Protein AF-A0AA39WAK0-F1 (afdb_monomer_lite)

Foldseek 3Di:
DDDPDQDKDKDKDFPDQWDWDAAPVRDIFIFGADFPCNVVLVVCVVVSVVVCNPVVTDGDPPDDDDQLRIFMWIDRPPDPDPPPIDRQDHRPDDFDADPVRHTDRPPPPPD

Radius of gyration: 19.02 Å; chains: 1; bounding box: 55×32×50 Å

Secondary structure (DSSP, 8-state):
---S---EEEEEE----EEEEE-TT--EEEEE--TT-HHHHHHHHHTT-HHHHHHHSPBPS-PPPPGGG-EEEEEETT-SSTT--EEEE-TT---EE-TTS-EE-------

Sequence (111 aa):
MANPEKGYHYSTSVPTNMMSFKDGNGVIHQIHIPAGRADEALTYFKSEEWNELVAKFPKWENQPYTDEFYIITKWKVDALDDDEGVIVKKAGDPLVLNEQGEVVLSEINEE

Structure (mmCIF, N/CA/C/O backbone):
data_AF-A0AA39WAK0-F1
#
_entry.id   AF-A0AA39WAK0-F1
#
loop_
_atom_site.group_PDB
_atom_site.id
_atom_site.type_symbol
_atom_site.label_atom_id
_atom_site.label_alt_id
_atom_site.label_comp_id
_atom_site.label_asym_id
_atom_site.label_entity_id
_atom_site.label_seq_id
_atom_site.pdbx_PDB_ins_code
_atom_site.Cartn_x
_atom_site.Cartn_y
_atom_site.Cartn_z
_atom_site.occupancy
_atom_site.B_iso_or_equiv
_atom_site.auth_seq_id
_atom_site.auth_comp_id
_atom_site.auth_asym_id
_atom_site.auth_atom_id
_atom_site.pdbx_PDB_model_num
ATOM 1 N N . MET A 1 1 ? 40.725 2.317 -24.582 1.00 36.38 1 MET A N 1
ATOM 2 C CA . MET A 1 1 ? 40.027 2.089 -23.300 1.00 36.38 1 MET A CA 1
ATOM 3 C C . MET A 1 1 ? 38.544 2.109 -23.621 1.00 36.38 1 MET A C 1
ATOM 5 O O . MET A 1 1 ? 38.087 3.117 -24.142 1.00 36.38 1 MET A O 1
ATOM 9 N N . ALA A 1 2 ? 37.852 0.977 -23.489 1.00 35.97 2 ALA A N 1
ATOM 10 C CA . ALA A 1 2 ? 36.419 0.894 -23.764 1.00 35.97 2 ALA A CA 1
ATOM 11 C C . ALA A 1 2 ? 35.660 1.609 -22.637 1.00 35.97 2 ALA A C 1
ATOM 13 O O . ALA A 1 2 ? 35.949 1.378 -21.465 1.00 35.97 2 ALA A O 1
ATOM 14 N N . ASN A 1 3 ? 34.763 2.519 -23.011 1.00 41.50 3 ASN A N 1
ATOM 15 C CA . ASN A 1 3 ? 33.871 3.234 -22.101 1.00 41.50 3 ASN A CA 1
ATOM 16 C C . ASN A 1 3 ? 33.000 2.198 -21.362 1.00 41.50 3 ASN A C 1
ATOM 18 O O . ASN A 1 3 ? 32.434 1.350 -22.059 1.00 41.50 3 ASN A O 1
ATOM 22 N N . PRO A 1 4 ? 32.912 2.198 -20.019 1.00 43.19 4 PRO A N 1
ATOM 23 C CA . PRO A 1 4 ? 32.062 1.247 -19.320 1.00 43.19 4 PRO A CA 1
ATOM 24 C C . PRO A 1 4 ? 30.613 1.508 -19.737 1.00 43.19 4 PRO A C 1
ATOM 26 O O . PRO A 1 4 ? 30.090 2.596 -19.544 1.00 43.19 4 PRO A O 1
ATOM 29 N N . GLU A 1 5 ? 30.048 0.520 -20.424 1.00 49.16 5 GLU A N 1
ATOM 30 C CA . GLU A 1 5 ? 28.622 0.272 -20.631 1.00 49.16 5 GLU A CA 1
ATOM 31 C C . GLU A 1 5 ? 27.735 1.518 -20.775 1.00 49.16 5 GLU A C 1
ATOM 33 O O . GLU A 1 5 ? 27.078 1.965 -19.838 1.00 49.16 5 GLU A O 1
ATOM 38 N N . LYS A 1 6 ? 27.616 2.001 -22.019 1.00 49.03 6 LYS A N 1
ATOM 39 C CA . LYS A 1 6 ? 26.393 2.678 -22.470 1.00 49.03 6 LYS A CA 1
ATOM 40 C C . LYS A 1 6 ? 25.241 1.676 -22.337 1.00 49.03 6 LYS A C 1
ATOM 42 O O . LYS A 1 6 ? 24.982 0.905 -23.258 1.00 49.03 6 LYS A O 1
ATOM 47 N N . GLY A 1 7 ? 24.640 1.614 -21.157 1.00 58.97 7 GLY A N 1
ATOM 48 C CA . GLY A 1 7 ? 23.645 0.617 -20.785 1.00 58.97 7 GLY A CA 1
ATOM 49 C C . GLY A 1 7 ? 22.290 1.235 -20.472 1.00 58.97 7 GLY A C 1
ATOM 50 O O . GLY A 1 7 ? 22.118 2.455 -20.431 1.00 58.97 7 GLY A O 1
ATOM 51 N N . TYR A 1 8 ? 21.318 0.364 -20.236 1.00 61.50 8 TYR A N 1
ATOM 52 C CA . TYR A 1 8 ? 20.076 0.721 -19.568 1.00 61.50 8 TYR A CA 1
ATOM 53 C C . TYR A 1 8 ? 20.109 0.122 -18.166 1.00 61.50 8 TYR A C 1
ATOM 55 O O . TYR A 1 8 ? 20.455 -1.049 -18.012 1.00 61.50 8 TYR A O 1
ATOM 63 N N . HIS A 1 9 ? 19.725 0.900 -17.158 1.00 62.69 9 HIS A N 1
ATOM 64 C CA . HIS A 1 9 ? 19.429 0.359 -15.837 1.00 62.69 9 HIS A CA 1
ATOM 65 C C . HIS A 1 9 ? 17.925 0.153 -15.712 1.00 62.69 9 HIS A C 1
ATOM 67 O O . HIS A 1 9 ? 17.135 1.036 -16.043 1.00 62.69 9 HIS A O 1
ATOM 73 N N . TYR A 1 10 ? 17.530 -1.016 -15.221 1.00 65.81 10 TYR A N 1
ATOM 74 C CA . TYR A 1 10 ? 16.144 -1.315 -14.889 1.00 65.81 10 TYR A CA 1
ATOM 75 C C . TYR A 1 10 ? 16.010 -1.308 -13.372 1.00 65.81 10 TYR A C 1
ATOM 77 O O . TYR A 1 10 ? 16.769 -1.986 -12.679 1.00 65.81 10 TYR A O 1
ATOM 85 N N . SER A 1 11 ? 15.055 -0.543 -12.854 1.00 64.88 11 SER A N 1
ATOM 86 C CA . SER A 1 11 ? 14.667 -0.601 -11.448 1.00 64.88 11 SER A CA 1
ATOM 87 C C . SER A 1 11 ? 13.241 -1.108 -11.345 1.00 64.88 11 SER A C 1
ATOM 89 O O . SER A 1 11 ? 12.347 -0.583 -12.010 1.00 64.88 11 SER A O 1
ATOM 91 N N . THR A 1 12 ? 13.032 -2.089 -10.479 1.00 65.00 12 THR A N 1
ATOM 92 C CA . THR A 1 12 ? 11.705 -2.606 -10.163 1.00 65.00 12 THR A CA 1
ATOM 93 C C . THR A 1 12 ? 11.248 -2.004 -8.842 1.00 65.00 12 THR A C 1
ATOM 95 O O . THR A 1 12 ? 11.943 -2.133 -7.834 1.00 65.00 12 THR A O 1
ATOM 98 N N . SER A 1 13 ? 10.088 -1.358 -8.833 1.00 68.06 13 SER A N 1
ATOM 99 C CA . SER A 1 13 ? 9.426 -0.892 -7.618 1.00 68.06 13 SER A CA 1
ATOM 100 C C . SER A 1 13 ? 8.073 -1.580 -7.460 1.00 68.06 13 SER A C 1
ATOM 102 O O . SER A 1 13 ? 7.438 -1.982 -8.435 1.00 68.06 13 SER A O 1
ATOM 104 N N . VAL A 1 14 ? 7.649 -1.755 -6.210 1.00 70.06 14 VAL A N 1
ATOM 105 C CA . VAL A 1 14 ? 6.313 -2.248 -5.872 1.00 70.06 14 VAL A CA 1
ATOM 106 C C . VAL A 1 14 ? 5.635 -1.206 -4.984 1.00 70.06 14 VAL A C 1
ATOM 108 O O . VAL A 1 14 ? 6.238 -0.775 -3.996 1.00 70.06 14 VAL A O 1
ATOM 111 N N . PRO A 1 15 ? 4.420 -0.745 -5.321 1.00 71.88 15 PRO A N 1
ATOM 112 C CA . PRO A 1 15 ? 3.660 0.113 -4.434 1.00 71.88 15 PRO A CA 1
ATOM 113 C C . PRO A 1 15 ? 3.237 -0.682 -3.200 1.00 71.88 15 PRO A C 1
ATOM 115 O O . PRO A 1 15 ? 3.043 -1.895 -3.259 1.00 71.88 15 PRO A O 1
ATOM 118 N N . THR A 1 16 ? 3.085 0.010 -2.076 1.00 81.94 16 THR A N 1
ATOM 119 C CA . THR A 1 16 ? 2.680 -0.586 -0.801 1.00 81.94 16 THR A CA 1
ATOM 120 C C . THR A 1 16 ? 1.395 -1.408 -0.944 1.00 81.94 16 THR A C 1
ATOM 122 O O . THR A 1 16 ? 0.372 -0.880 -1.376 1.00 81.94 16 THR A O 1
ATOM 125 N N . ASN A 1 17 ? 1.425 -2.676 -0.523 1.00 87.38 17 ASN A N 1
ATOM 126 C CA . ASN A 1 17 ? 0.267 -3.581 -0.553 1.00 87.38 17 ASN A CA 1
ATOM 127 C C . ASN A 1 17 ? -0.442 -3.744 0.805 1.00 87.38 17 ASN A C 1
ATOM 129 O O . ASN A 1 17 ? -1.425 -4.483 0.902 1.00 87.38 17 ASN A O 1
ATOM 133 N N . MET A 1 18 ? 0.046 -3.079 1.855 1.00 92.12 18 MET A N 1
ATOM 134 C CA . MET A 1 18 ? -0.507 -3.144 3.207 1.00 92.12 18 MET A CA 1
ATOM 135 C C . MET A 1 18 ? -0.402 -1.795 3.916 1.00 92.12 18 MET A C 1
ATOM 137 O O . MET A 1 18 ? 0.650 -1.160 3.899 1.00 92.12 18 MET A O 1
ATOM 141 N N . MET A 1 19 ? -1.470 -1.382 4.595 1.00 93.62 19 MET A N 1
ATOM 142 C CA . MET A 1 19 ? -1.450 -0.223 5.487 1.00 93.62 19 MET A CA 1
ATOM 143 C C . MET A 1 19 ? -1.945 -0.616 6.874 1.00 93.62 19 MET A C 1
ATOM 145 O O . MET A 1 19 ? -2.990 -1.248 7.023 1.00 93.62 19 MET A O 1
ATOM 149 N N . SER A 1 20 ? -1.187 -0.202 7.890 1.00 94.88 20 SER A N 1
ATOM 150 C CA . SER A 1 20 ? -1.543 -0.348 9.297 1.00 94.88 20 SER A CA 1
ATOM 151 C C . SER A 1 20 ? -1.816 1.026 9.892 1.00 94.88 20 SER A C 1
ATOM 153 O O . SER A 1 20 ? -0.985 1.925 9.774 1.00 94.88 20 SER A O 1
ATOM 155 N N . PHE A 1 21 ? -2.950 1.183 10.568 1.00 93.31 21 PHE A N 1
ATOM 156 C CA . PHE A 1 21 ? -3.320 2.437 11.221 1.00 93.31 21 PHE A CA 1
ATOM 157 C C . PHE A 1 21 ? -4.086 2.199 12.520 1.00 93.31 21 PHE A C 1
ATOM 159 O O . PHE A 1 21 ? -4.570 1.100 12.778 1.00 93.31 21 PHE A O 1
ATOM 166 N N . LYS A 1 22 ? -4.167 3.239 13.351 1.00 95.31 22 LYS A N 1
ATOM 167 C CA . LYS A 1 22 ? -4.934 3.253 14.595 1.00 95.31 22 LYS A CA 1
ATOM 168 C C . LYS A 1 22 ? -6.114 4.204 14.417 1.00 95.31 22 LYS A C 1
ATOM 170 O O . LYS A 1 22 ? -5.894 5.349 14.039 1.00 95.31 22 LYS A O 1
ATOM 175 N N . ASP A 1 23 ? -7.332 3.731 14.656 1.00 91.62 23 ASP A N 1
ATOM 176 C CA . ASP A 1 23 ? -8.529 4.572 14.559 1.00 91.62 23 ASP A CA 1
ATOM 177 C C . ASP A 1 23 ? -8.703 5.491 15.785 1.00 91.62 23 ASP A C 1
ATOM 179 O O . ASP A 1 23 ? -7.942 5.428 16.758 1.00 91.62 23 ASP A O 1
ATOM 183 N N . GLY A 1 24 ? -9.742 6.333 15.759 1.00 89.12 24 GLY A N 1
ATOM 184 C CA . GLY A 1 24 ? -10.071 7.247 16.859 1.00 89.12 24 GLY A CA 1
ATOM 185 C C . GLY A 1 24 ? -10.436 6.562 18.187 1.00 89.12 24 GLY A C 1
ATOM 186 O O . GLY A 1 24 ? -10.329 7.185 19.240 1.00 89.12 24 GLY A O 1
ATOM 187 N N . ASN A 1 25 ? -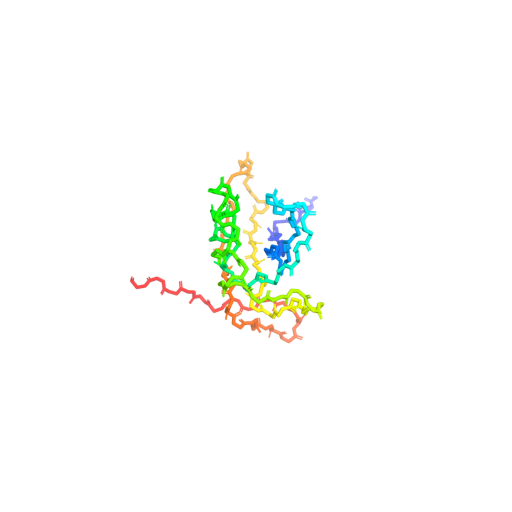10.804 5.276 18.168 1.00 90.81 25 ASN A N 1
ATOM 188 C CA . ASN A 1 25 ? -11.054 4.469 19.372 1.00 90.81 25 ASN A CA 1
ATOM 189 C C . ASN A 1 25 ? -9.787 3.762 19.872 1.00 90.81 25 ASN A C 1
ATOM 191 O O . ASN A 1 25 ? -9.789 3.091 20.905 1.00 90.81 25 ASN A O 1
ATOM 195 N N . GLY A 1 26 ? -8.693 3.902 19.134 1.00 91.50 26 GLY A N 1
ATOM 196 C CA . GLY A 1 26 ? -7.420 3.290 19.420 1.00 91.50 26 GLY A CA 1
ATOM 197 C C . GLY A 1 26 ? -7.275 1.842 18.957 1.00 91.50 26 GLY A C 1
ATOM 198 O O . GLY A 1 26 ? -6.310 1.188 19.362 1.00 91.50 26 GLY A O 1
ATOM 199 N N . VAL A 1 27 ? -8.181 1.353 18.112 1.00 94.38 27 VAL A N 1
ATOM 200 C CA . VAL A 1 27 ? -8.109 0.017 17.516 1.00 94.38 27 VAL A CA 1
ATOM 201 C C . VAL A 1 27 ? -7.131 0.038 16.348 1.00 94.38 27 VAL A C 1
ATOM 203 O O . VAL A 1 27 ? -7.147 0.952 15.525 1.00 94.38 27 VAL A O 1
ATOM 206 N N . ILE A 1 28 ? -6.261 -0.971 16.284 1.00 94.88 28 ILE A N 1
ATOM 207 C CA . ILE A 1 28 ? -5.322 -1.144 15.174 1.00 94.88 28 ILE A CA 1
ATOM 208 C C . ILE A 1 28 ? -6.017 -1.916 14.056 1.00 94.88 28 ILE A C 1
ATOM 210 O O . ILE A 1 28 ? -6.492 -3.032 14.269 1.00 94.88 28 ILE A O 1
ATOM 214 N N . HIS A 1 29 ? -6.009 -1.339 12.861 1.00 94.00 29 HIS A N 1
ATOM 215 C CA . HIS A 1 29 ? -6.502 -1.945 11.633 1.00 94.00 29 HIS A CA 1
ATOM 216 C C . HIS A 1 29 ? -5.335 -2.223 10.694 1.00 94.00 29 HIS A C 1
ATOM 218 O O . HIS A 1 29 ? -4.390 -1.438 10.609 1.00 94.00 29 HIS A O 1
ATOM 224 N N . GLN A 1 30 ?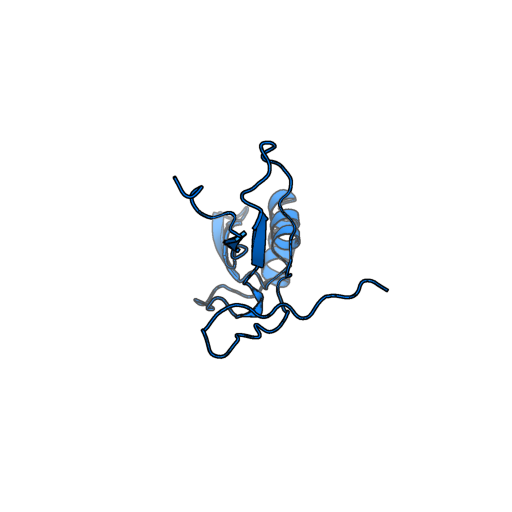 -5.415 -3.346 9.985 1.00 95.94 30 GLN A N 1
ATOM 225 C CA . GLN A 1 30 ? -4.495 -3.697 8.911 1.00 95.94 30 GLN A CA 1
ATOM 226 C C . GLN A 1 30 ? -5.315 -4.022 7.671 1.00 95.94 30 GLN A C 1
ATOM 228 O O . GLN A 1 30 ? -6.137 -4.943 7.689 1.00 95.94 30 GLN A O 1
ATOM 233 N N . ILE A 1 31 ? -5.092 -3.260 6.608 1.00 95.44 31 ILE A N 1
ATOM 234 C CA . ILE A 1 31 ? -5.801 -3.408 5.339 1.00 95.44 31 ILE A CA 1
ATOM 235 C C . ILE A 1 31 ? -4.831 -3.801 4.232 1.00 95.44 31 ILE A C 1
ATOM 237 O O . ILE A 1 31 ? -3.668 -3.395 4.228 1.00 95.44 31 ILE A O 1
ATOM 241 N N . HIS A 1 32 ? -5.329 -4.590 3.292 1.00 94.44 32 HIS A N 1
ATOM 242 C CA . HIS A 1 32 ? -4.670 -4.864 2.032 1.00 94.44 32 HIS A CA 1
ATOM 243 C C . HIS A 1 32 ? -5.002 -3.757 1.031 1.00 94.44 32 HIS A C 1
ATOM 245 O O . HIS A 1 32 ? -6.164 -3.385 0.860 1.00 94.44 32 HIS A O 1
ATOM 251 N N . ILE A 1 33 ? -3.972 -3.250 0.361 1.00 90.94 33 ILE A N 1
ATOM 252 C CA . ILE A 1 33 ? -4.079 -2.227 -0.676 1.00 90.94 33 ILE A CA 1
ATOM 253 C C . ILE A 1 33 ? -3.887 -2.910 -2.031 1.00 90.94 33 ILE A C 1
ATOM 255 O O . ILE A 1 33 ? -2.769 -3.334 -2.331 1.00 90.94 33 ILE A O 1
ATOM 259 N N . PRO A 1 34 ? -4.940 -3.004 -2.862 1.00 86.06 34 PRO A N 1
ATOM 260 C CA . PRO A 1 34 ? -4.810 -3.481 -4.233 1.00 86.06 34 PRO A CA 1
ATOM 261 C C . PRO A 1 34 ? -3.895 -2.579 -5.071 1.00 86.06 34 PRO A C 1
ATOM 263 O O . PRO A 1 34 ? -3.791 -1.373 -4.817 1.00 86.06 34 PRO A O 1
ATOM 266 N N . ALA A 1 35 ? -3.278 -3.152 -6.106 1.00 82.00 35 ALA A N 1
ATOM 267 C CA . ALA A 1 35 ? -2.416 -2.419 -7.027 1.00 82.00 35 ALA A CA 1
ATOM 268 C C . ALA A 1 35 ? -3.134 -1.175 -7.591 1.00 82.00 35 ALA A C 1
ATOM 270 O O . ALA A 1 35 ? -4.323 -1.205 -7.907 1.00 82.00 35 ALA A O 1
ATOM 271 N N . GLY A 1 36 ? -2.419 -0.049 -7.658 1.00 78.62 36 GLY A N 1
ATOM 272 C CA . GLY A 1 36 ? -2.960 1.219 -8.163 1.00 78.62 36 GLY A CA 1
ATOM 273 C C . GLY A 1 36 ? -3.910 1.977 -7.222 1.00 78.62 36 GLY A C 1
ATOM 274 O O . GLY A 1 36 ? -4.344 3.065 -7.583 1.00 78.62 36 GLY A O 1
ATOM 275 N N . ARG A 1 37 ? -4.216 1.470 -6.015 1.00 87.00 37 ARG A N 1
ATOM 276 C CA . ARG A 1 37 ? -5.135 2.133 -5.059 1.00 87.00 37 ARG A CA 1
ATOM 277 C C . ARG A 1 37 ? -4.460 2.718 -3.814 1.00 87.00 37 ARG A C 1
ATOM 279 O O . ARG A 1 37 ? -5.141 3.119 -2.870 1.00 87.00 37 ARG A O 1
ATOM 286 N N . ALA A 1 38 ? -3.130 2.788 -3.797 1.00 87.25 38 ALA A N 1
ATOM 287 C CA . ALA A 1 38 ? -2.377 3.311 -2.655 1.00 87.25 38 ALA A CA 1
ATOM 288 C C . ALA A 1 38 ? -2.712 4.780 -2.344 1.00 87.25 38 ALA A C 1
ATOM 290 O O . ALA A 1 38 ? -2.929 5.121 -1.181 1.00 87.25 38 ALA A O 1
ATOM 291 N N . ASP A 1 39 ? -2.831 5.626 -3.369 1.00 87.25 39 ASP A N 1
ATOM 292 C CA . ASP A 1 39 ? -3.161 7.047 -3.194 1.00 87.25 39 ASP A CA 1
ATOM 293 C C . ASP A 1 39 ? -4.586 7.247 -2.662 1.00 87.25 39 ASP A C 1
ATOM 295 O O . ASP A 1 39 ? -4.835 8.124 -1.831 1.00 87.25 39 ASP A O 1
ATOM 299 N N . GLU A 1 40 ? -5.520 6.390 -3.083 1.00 90.19 40 GLU A N 1
ATOM 300 C CA . GLU A 1 40 ? -6.895 6.388 -2.584 1.00 90.19 40 GLU A CA 1
ATOM 301 C C . GLU A 1 40 ? -6.929 6.022 -1.092 1.00 90.19 40 GLU A C 1
ATOM 303 O O . GLU A 1 40 ? -7.504 6.761 -0.292 1.00 90.19 40 GLU A O 1
ATOM 308 N N . ALA A 1 41 ? -6.252 4.937 -0.693 1.00 90.69 41 ALA A N 1
ATOM 309 C CA . ALA A 1 41 ? -6.142 4.545 0.714 1.00 90.69 41 ALA A CA 1
ATOM 310 C C . ALA A 1 41 ? -5.506 5.659 1.563 1.00 90.69 41 ALA A C 1
ATOM 312 O O . ALA A 1 41 ? -5.979 5.969 2.656 1.00 90.69 41 ALA A O 1
ATOM 313 N N . LEU A 1 42 ? -4.459 6.306 1.040 1.00 91.06 42 LEU A N 1
ATOM 314 C CA . LEU A 1 42 ? -3.783 7.413 1.711 1.00 91.06 42 LEU A CA 1
ATOM 315 C C . LEU A 1 42 ? -4.679 8.648 1.862 1.00 91.06 42 LEU A C 1
ATOM 317 O O . LEU A 1 42 ? -4.563 9.369 2.852 1.00 91.06 42 LEU A O 1
ATOM 321 N N . THR A 1 43 ? -5.563 8.896 0.897 1.00 93.62 43 THR A N 1
ATOM 322 C CA . THR A 1 43 ? -6.515 10.013 0.934 1.00 93.62 43 THR A CA 1
ATOM 323 C C . THR A 1 43 ? -7.516 9.820 2.064 1.00 93.62 43 THR A C 1
ATOM 325 O O . THR A 1 43 ? -7.640 10.695 2.917 1.00 93.62 43 THR A O 1
ATOM 328 N N . TYR A 1 44 ? -8.142 8.644 2.141 1.00 92.50 44 TYR A N 1
ATOM 329 C CA . TYR A 1 44 ? -9.034 8.296 3.249 1.00 92.50 44 TYR A CA 1
ATOM 330 C C . TYR A 1 44 ? -8.319 8.348 4.603 1.00 92.50 44 TYR A C 1
ATOM 332 O O . TYR A 1 44 ? -8.872 8.868 5.570 1.00 92.50 44 TYR A O 1
ATOM 340 N N . PHE A 1 45 ? -7.068 7.876 4.662 1.00 92.19 45 PHE A N 1
ATOM 341 C CA . PHE A 1 45 ? -6.272 7.931 5.885 1.00 92.19 45 PHE A CA 1
ATOM 342 C C . PHE A 1 45 ? -5.999 9.374 6.342 1.00 92.19 45 PHE A C 1
ATOM 344 O O . PHE A 1 45 ? -6.185 9.701 7.508 1.00 92.19 45 PHE A O 1
ATOM 351 N N . LYS A 1 46 ? -5.585 10.269 5.438 1.00 93.12 46 LYS A N 1
ATOM 352 C CA . LYS A 1 46 ? -5.292 11.675 5.775 1.00 93.12 46 LYS A CA 1
ATOM 353 C C . LYS A 1 46 ? -6.534 12.467 6.177 1.00 93.12 46 LYS A C 1
ATOM 355 O O . LYS A 1 46 ? -6.421 13.385 6.982 1.00 93.12 46 LYS A O 1
ATOM 360 N N . SER A 1 47 ? -7.685 12.121 5.609 1.00 94.31 47 SER A N 1
ATOM 361 C CA . SER A 1 47 ? -8.976 12.739 5.928 1.00 94.31 47 SER A CA 1
ATOM 362 C C . SER A 1 47 ? -9.628 12.156 7.187 1.00 94.31 47 SER A C 1
ATOM 364 O O . SER A 1 47 ? -10.735 12.557 7.530 1.00 94.31 47 SER A O 1
ATOM 366 N N . GLU A 1 48 ? -8.970 11.209 7.864 1.00 92.62 48 GLU A N 1
ATOM 367 C CA . GLU A 1 48 ? -9.484 10.500 9.041 1.00 92.62 48 GLU A CA 1
ATOM 368 C C . GLU A 1 48 ? -10.819 9.761 8.805 1.00 92.62 48 GLU A C 1
ATOM 370 O O . GLU A 1 48 ? -11.571 9.461 9.735 1.00 92.62 48 GLU A O 1
ATOM 375 N N . GLU A 1 49 ? -11.110 9.397 7.552 1.00 93.56 49 GLU A N 1
ATOM 376 C CA . GLU A 1 49 ? -12.311 8.655 7.153 1.00 93.56 49 GLU A CA 1
ATOM 377 C C . GLU A 1 49 ? -12.111 7.144 7.369 1.00 93.56 49 GLU A C 1
ATOM 379 O O . GLU A 1 49 ? -12.214 6.321 6.457 1.00 93.56 49 GLU A O 1
ATOM 384 N N . TRP A 1 50 ? -11.804 6.760 8.610 1.00 91.88 50 TRP A N 1
ATOM 385 C CA . TRP A 1 50 ? -11.412 5.395 8.984 1.00 91.88 50 TRP A CA 1
ATOM 386 C C . TRP A 1 50 ? -12.452 4.336 8.608 1.00 91.88 50 TRP A C 1
ATOM 388 O O . TRP A 1 50 ? -12.090 3.240 8.186 1.00 91.88 50 TRP A O 1
ATOM 398 N N . ASN A 1 51 ? -13.740 4.670 8.738 1.00 92.62 51 ASN A N 1
ATOM 399 C CA . ASN A 1 51 ? -14.847 3.768 8.413 1.00 92.62 51 ASN A CA 1
ATOM 400 C C . ASN A 1 51 ? -14.914 3.462 6.911 1.00 92.62 51 ASN A C 1
ATOM 402 O O . ASN A 1 51 ? -15.121 2.313 6.529 1.00 92.62 51 ASN A O 1
ATOM 406 N N . GLU A 1 52 ? -14.694 4.470 6.064 1.00 93.62 52 GLU A N 1
ATOM 407 C CA . GLU A 1 52 ? -14.628 4.290 4.610 1.00 93.62 52 GLU A CA 1
ATOM 408 C C . GLU A 1 52 ? -13.394 3.472 4.228 1.00 93.62 52 GLU A C 1
ATOM 410 O O . GLU A 1 52 ? -13.476 2.571 3.393 1.00 93.62 52 GLU A O 1
ATOM 415 N N . LEU A 1 53 ? -12.266 3.724 4.899 1.00 92.19 53 LEU A N 1
ATOM 416 C CA . LEU A 1 53 ? -11.018 3.002 4.677 1.00 92.19 53 LEU A CA 1
ATOM 417 C C . LEU A 1 53 ? -11.175 1.494 4.949 1.00 92.19 53 LEU A C 1
ATOM 419 O O . LEU A 1 53 ? -10.802 0.682 4.107 1.00 92.19 53 LEU A O 1
ATOM 423 N N . VAL A 1 54 ? -11.785 1.093 6.070 1.00 92.38 54 VAL A N 1
ATOM 424 C CA . VAL A 1 54 ? -12.022 -0.338 6.365 1.00 92.38 54 VAL A CA 1
ATOM 425 C C . VAL A 1 54 ? -13.148 -0.961 5.534 1.00 92.38 54 VAL A C 1
ATOM 427 O O . VAL A 1 54 ? -13.163 -2.175 5.353 1.00 92.38 54 VAL A O 1
ATOM 430 N N . ALA A 1 55 ? -14.093 -0.163 5.027 1.00 93.75 55 ALA A N 1
ATOM 431 C CA . ALA A 1 55 ? -15.174 -0.658 4.175 1.00 93.75 55 ALA A CA 1
ATOM 432 C C . ALA A 1 55 ? -14.716 -0.895 2.726 1.00 93.75 55 ALA A C 1
ATOM 434 O O . ALA A 1 55 ? -15.176 -1.831 2.071 1.00 93.75 55 ALA A O 1
ATOM 435 N N . LYS A 1 56 ? -13.818 -0.046 2.212 1.00 93.06 56 LYS A N 1
ATOM 436 C CA . LYS A 1 56 ? -13.359 -0.069 0.812 1.00 93.06 56 LYS A CA 1
ATOM 437 C C . LYS A 1 56 ? -12.161 -0.967 0.560 1.00 93.06 56 LYS A C 1
ATOM 439 O O . LYS A 1 56 ? -11.951 -1.375 -0.588 1.00 93.06 56 LYS A O 1
ATOM 444 N N . PHE A 1 57 ? -11.369 -1.232 1.593 1.00 94.25 57 PHE A N 1
ATOM 445 C CA . PHE A 1 57 ? -10.154 -2.024 1.488 1.00 94.25 57 PHE A CA 1
ATOM 446 C C . PHE A 1 57 ? -10.297 -3.314 2.297 1.00 94.25 57 PHE A C 1
ATOM 448 O O . PHE A 1 57 ? -10.676 -3.267 3.468 1.00 94.25 57 PHE A O 1
ATOM 455 N N . PRO A 1 58 ? -10.009 -4.478 1.690 1.00 93.50 58 PRO A N 1
ATOM 456 C CA . PRO A 1 58 ? -10.102 -5.747 2.390 1.00 93.50 58 PRO A CA 1
ATOM 457 C C . PRO A 1 58 ? -9.084 -5.809 3.529 1.00 93.50 58 PRO A C 1
ATOM 459 O O . PRO A 1 58 ? -8.039 -5.159 3.499 1.00 93.50 58 PRO A O 1
ATOM 462 N N . LYS A 1 59 ? -9.370 -6.631 4.536 1.00 94.88 59 LYS A N 1
ATOM 463 C CA . LYS A 1 59 ? -8.440 -6.871 5.639 1.00 94.88 59 LYS A CA 1
ATOM 464 C C . LYS A 1 59 ? -7.132 -7.472 5.117 1.00 94.88 59 LYS A C 1
ATOM 466 O O . LYS A 1 59 ? -7.136 -8.317 4.222 1.00 94.88 59 LYS A O 1
ATOM 471 N N . TRP A 1 60 ? -6.014 -7.064 5.708 1.00 94.31 60 TRP A N 1
ATOM 472 C CA . TRP A 1 60 ? -4.737 -7.724 5.472 1.00 94.31 60 TRP A CA 1
ATOM 473 C C . TRP A 1 60 ? -4.735 -9.133 6.080 1.00 94.31 60 TRP A C 1
ATOM 475 O O . TRP A 1 60 ? -4.944 -9.310 7.280 1.00 94.31 60 TRP A O 1
ATOM 485 N N . GLU A 1 61 ? -4.466 -10.129 5.244 1.00 93.44 61 GLU A N 1
ATOM 486 C CA . GLU A 1 61 ? -4.383 -11.553 5.587 1.00 93.44 61 GLU A CA 1
ATOM 487 C C . GLU A 1 61 ? -3.097 -12.184 5.027 1.00 93.44 61 GLU A C 1
ATOM 489 O O . GLU A 1 61 ? -3.054 -13.372 4.721 1.00 93.44 61 GLU A O 1
ATOM 494 N N . ASN A 1 62 ? -2.028 -11.385 4.914 1.00 88.00 62 ASN A N 1
ATOM 495 C CA . ASN A 1 62 ? -0.765 -11.762 4.267 1.00 88.00 62 ASN A CA 1
ATOM 496 C C . ASN A 1 62 ? -0.903 -12.031 2.763 1.00 88.00 62 ASN A C 1
ATOM 498 O O . ASN A 1 62 ? -0.294 -12.962 2.234 1.00 88.00 62 ASN A O 1
ATOM 502 N N . GLN A 1 63 ? -1.698 -11.215 2.067 1.00 88.00 63 GLN A N 1
ATOM 503 C CA . GLN A 1 63 ? -1.813 -11.297 0.616 1.00 88.00 63 GLN A CA 1
ATOM 504 C C . GLN A 1 63 ? -0.441 -11.033 -0.037 1.00 88.00 63 GLN A C 1
ATOM 506 O O . GLN A 1 63 ? 0.212 -10.038 0.290 1.00 88.00 63 GLN A O 1
ATOM 511 N N . PRO A 1 64 ? 0.027 -11.899 -0.952 1.00 80.38 64 PRO A N 1
ATOM 512 C CA . PRO A 1 64 ? 1.297 -11.685 -1.632 1.00 80.38 64 PRO A CA 1
ATOM 513 C C . PRO A 1 64 ? 1.213 -10.490 -2.590 1.00 80.38 64 PRO A C 1
ATOM 515 O O . PRO A 1 64 ? 0.130 -10.078 -3.008 1.00 80.38 64 PRO A O 1
ATOM 518 N N . TYR A 1 65 ? 2.371 -9.953 -2.976 1.00 72.88 65 TYR A N 1
ATOM 519 C CA . TYR A 1 65 ? 2.446 -9.120 -4.174 1.00 72.88 65 TYR A CA 1
ATOM 520 C C . TYR A 1 65 ? 2.082 -9.981 -5.387 1.00 72.88 65 TYR A C 1
ATOM 522 O O . TYR A 1 65 ? 2.639 -11.064 -5.566 1.00 72.88 65 TYR A O 1
ATOM 530 N N . THR A 1 66 ? 1.126 -9.518 -6.187 1.00 69.38 66 THR A N 1
ATOM 531 C CA . THR A 1 66 ? 0.814 -10.112 -7.491 1.00 69.38 66 THR A CA 1
ATOM 532 C C . THR A 1 66 ? 1.654 -9.444 -8.577 1.00 69.38 66 THR A C 1
ATOM 534 O O . THR A 1 66 ? 2.203 -8.359 -8.365 1.00 69.38 66 THR A O 1
ATOM 537 N N . ASP A 1 67 ? 1.731 -10.063 -9.758 1.00 64.50 67 ASP A N 1
ATOM 538 C CA . ASP A 1 67 ? 2.454 -9.506 -10.913 1.00 64.50 67 ASP A CA 1
ATOM 539 C C . ASP A 1 67 ? 1.971 -8.092 -11.289 1.00 64.50 67 ASP A C 1
ATOM 541 O O . ASP A 1 67 ? 2.716 -7.273 -11.826 1.00 64.50 67 ASP A O 1
ATOM 545 N N . GLU A 1 68 ? 0.734 -7.771 -10.912 1.00 63.81 68 GLU A N 1
ATOM 546 C CA . GLU A 1 68 ? 0.101 -6.471 -11.089 1.00 63.81 68 GLU A CA 1
ATOM 547 C C . GLU A 1 68 ? 0.749 -5.358 -10.253 1.00 63.81 68 GLU A C 1
ATOM 549 O O . GLU A 1 68 ? 0.507 -4.194 -10.532 1.00 63.81 68 GLU A O 1
ATOM 554 N N . PHE A 1 69 ? 1.581 -5.659 -9.252 1.00 62.16 69 PHE A N 1
ATOM 555 C CA . PHE A 1 69 ? 2.252 -4.641 -8.433 1.00 62.16 69 PHE A CA 1
ATOM 556 C C . PHE A 1 69 ? 3.591 -4.173 -9.006 1.00 62.16 69 PHE A C 1
ATOM 558 O O . PHE A 1 69 ? 4.124 -3.166 -8.545 1.00 62.16 69 PHE A O 1
ATOM 565 N N . TYR A 1 70 ? 4.171 -4.873 -9.980 1.00 67.06 70 TYR A N 1
ATOM 566 C CA . TYR A 1 70 ? 5.514 -4.539 -10.444 1.00 67.06 70 TYR A CA 1
ATOM 567 C C . TYR A 1 70 ? 5.501 -3.353 -11.408 1.00 67.06 70 TYR A C 1
ATOM 569 O O . TYR A 1 70 ? 4.994 -3.432 -12.526 1.00 67.06 70 TYR A O 1
ATOM 577 N N . ILE A 1 71 ? 6.127 -2.259 -10.980 1.00 65.81 71 ILE A N 1
ATOM 578 C CA . ILE A 1 71 ? 6.447 -1.104 -11.815 1.00 65.81 71 ILE A CA 1
ATOM 579 C C . ILE A 1 71 ? 7.909 -1.249 -12.232 1.00 65.81 71 ILE A C 1
ATOM 581 O O . ILE A 1 71 ? 8.793 -1.397 -11.388 1.00 65.81 71 ILE A O 1
ATOM 585 N N . ILE A 1 72 ? 8.170 -1.224 -13.538 1.00 67.81 72 ILE A N 1
ATOM 586 C CA . ILE A 1 72 ? 9.529 -1.287 -14.084 1.00 67.81 72 ILE A CA 1
ATOM 587 C C . ILE A 1 72 ? 9.860 0.077 -14.673 1.00 67.81 72 ILE A C 1
ATOM 589 O O . ILE A 1 72 ? 9.209 0.535 -15.613 1.00 67.81 72 ILE A O 1
ATOM 593 N N . THR A 1 73 ? 10.894 0.711 -14.130 1.00 63.69 73 THR A N 1
ATOM 594 C CA . THR A 1 73 ? 11.433 1.973 -14.639 1.00 63.69 73 THR A CA 1
ATOM 595 C C . THR A 1 73 ? 12.739 1.696 -15.363 1.00 63.69 73 THR A C 1
ATOM 597 O O . THR A 1 73 ? 13.606 0.983 -14.850 1.00 63.69 73 THR A O 1
ATOM 600 N N . LYS A 1 74 ? 12.876 2.260 -16.563 1.00 68.44 74 LYS A N 1
ATOM 601 C CA . LYS A 1 74 ? 14.074 2.150 -17.392 1.00 68.44 74 LYS A CA 1
ATOM 602 C C . LYS A 1 74 ? 14.803 3.488 -17.375 1.00 68.44 74 LYS A C 1
ATOM 604 O O . LYS A 1 74 ? 14.235 4.508 -17.750 1.00 68.44 74 LYS A O 1
ATOM 609 N N . TRP A 1 75 ? 16.068 3.454 -16.984 1.00 59.34 75 TRP A N 1
ATOM 610 C CA . TRP A 1 75 ? 16.963 4.604 -16.932 1.00 59.34 75 TRP A CA 1
ATOM 611 C C . TRP A 1 75 ? 18.021 4.471 -18.022 1.00 59.34 75 TRP A C 1
ATOM 613 O O . TRP A 1 75 ? 18.603 3.396 -18.208 1.00 59.34 75 TRP A O 1
ATOM 623 N N . LYS A 1 76 ? 18.279 5.553 -18.756 1.00 59.47 76 LYS A N 1
ATOM 624 C CA . LYS A 1 76 ? 19.367 5.613 -19.733 1.00 59.47 76 LYS A CA 1
ATOM 625 C C . LYS A 1 76 ? 20.611 6.170 -19.047 1.00 59.47 76 LYS A C 1
ATOM 627 O O . LYS A 1 76 ? 20.594 7.294 -18.571 1.00 59.47 76 LYS A O 1
ATOM 632 N N . VAL A 1 77 ? 21.699 5.407 -19.040 1.00 54.31 77 VAL A N 1
ATOM 633 C CA . VAL A 1 77 ? 22.917 5.707 -18.252 1.00 54.31 77 VAL A CA 1
ATOM 634 C C . VAL A 1 77 ? 23.826 6.752 -18.924 1.00 54.31 77 VAL A C 1
ATOM 636 O O . VAL A 1 77 ? 24.962 6.962 -18.525 1.00 54.31 77 VAL A O 1
ATOM 639 N N . ASP A 1 78 ? 23.338 7.427 -19.966 1.00 53.03 78 ASP A N 1
ATOM 640 C CA . ASP A 1 78 ? 24.161 8.239 -20.873 1.00 53.03 78 ASP A CA 1
ATOM 641 C C . ASP A 1 78 ? 23.836 9.747 -20.835 1.00 53.03 78 ASP A C 1
ATOM 643 O O . ASP A 1 78 ? 24.315 10.490 -21.693 1.00 53.03 78 ASP A O 1
ATOM 647 N N . ALA A 1 79 ? 23.035 10.219 -19.874 1.00 46.88 79 ALA A N 1
ATOM 648 C CA . ALA A 1 79 ? 22.742 11.640 -19.698 1.00 46.88 79 ALA A CA 1
ATOM 649 C C . ALA A 1 79 ? 23.372 12.149 -18.397 1.00 46.88 79 ALA A C 1
ATOM 651 O O . ALA A 1 79 ? 23.076 11.658 -17.317 1.00 46.88 79 ALA A O 1
ATOM 652 N N . LEU A 1 80 ? 24.238 13.152 -18.519 1.00 44.53 80 LEU A N 1
ATOM 653 C CA . LEU A 1 80 ? 24.817 13.932 -17.419 1.00 44.53 80 LEU A CA 1
ATOM 654 C C . LEU A 1 80 ? 23.777 14.853 -16.728 1.00 44.53 80 LEU A C 1
ATOM 656 O O . LEU A 1 80 ? 24.167 15.847 -16.126 1.00 44.53 80 LEU A O 1
ATOM 660 N N . ASP A 1 81 ? 22.484 14.535 -16.847 1.00 50.06 81 ASP A N 1
ATOM 661 C CA . ASP A 1 81 ? 21.345 15.230 -16.241 1.00 50.06 81 ASP A CA 1
ATOM 662 C C . ASP A 1 81 ? 20.413 14.161 -15.645 1.00 50.06 81 ASP A C 1
ATOM 664 O O . ASP A 1 81 ? 19.830 13.346 -16.362 1.00 50.06 81 ASP A O 1
ATOM 668 N N . ASP A 1 82 ? 20.321 14.143 -14.318 1.00 50.50 82 ASP A N 1
ATOM 669 C CA . ASP A 1 82 ? 19.803 13.04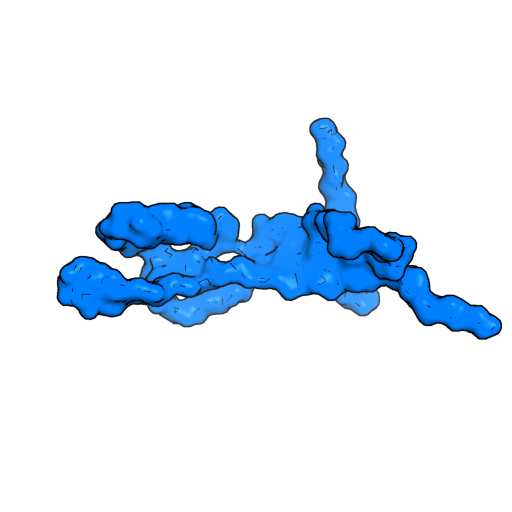9 -13.482 1.00 50.50 82 ASP A CA 1
ATOM 670 C C . ASP A 1 82 ? 18.261 12.871 -13.489 1.00 50.50 82 ASP A C 1
ATOM 672 O O . ASP A 1 82 ? 17.724 12.166 -12.635 1.00 50.50 82 ASP A O 1
ATOM 676 N N . ASP A 1 83 ? 17.526 13.453 -14.446 1.00 51.59 83 ASP A N 1
ATOM 677 C CA . ASP A 1 83 ? 16.061 13.622 -14.343 1.00 51.59 83 ASP A CA 1
ATOM 678 C C . ASP A 1 83 ? 15.208 12.956 -15.452 1.00 51.59 83 ASP A C 1
ATOM 680 O O . ASP A 1 83 ? 13.982 13.078 -15.440 1.00 51.59 83 ASP A O 1
ATOM 684 N N . GLU A 1 84 ? 15.780 12.185 -16.387 1.00 50.91 84 GLU A N 1
ATOM 685 C CA . GLU A 1 84 ? 15.005 11.519 -17.462 1.00 50.91 84 GLU A CA 1
ATOM 686 C C . GLU A 1 84 ? 14.693 10.034 -17.183 1.00 50.91 84 GLU A C 1
ATOM 688 O O . GLU A 1 84 ? 15.035 9.128 -17.950 1.00 50.91 84 GLU A O 1
ATOM 693 N N . GLY A 1 85 ? 14.015 9.756 -16.070 1.00 47.12 85 GLY A N 1
ATOM 694 C CA . GLY A 1 85 ? 13.390 8.451 -15.839 1.00 47.12 85 GLY A CA 1
ATOM 695 C C . GLY A 1 85 ? 12.079 8.324 -16.618 1.00 47.12 85 GLY A C 1
ATOM 696 O O . GLY A 1 85 ? 11.129 9.054 -16.345 1.00 47.12 85 GLY A O 1
ATOM 697 N N . VAL A 1 86 ? 11.981 7.374 -17.555 1.00 52.50 86 VAL A N 1
ATOM 698 C CA . VAL A 1 86 ? 10.715 7.069 -18.248 1.00 52.50 86 VAL A CA 1
ATOM 699 C C . VAL A 1 86 ? 10.068 5.844 -17.601 1.00 52.50 86 VAL A C 1
ATOM 701 O O . VAL A 1 86 ? 10.663 4.763 -17.529 1.00 52.50 86 VAL A O 1
ATOM 704 N N . ILE A 1 87 ? 8.826 6.001 -17.132 1.00 52.12 87 ILE A N 1
ATOM 705 C CA . ILE A 1 87 ? 7.990 4.872 -16.705 1.00 52.12 87 ILE A CA 1
ATOM 706 C C . ILE A 1 87 ? 7.635 4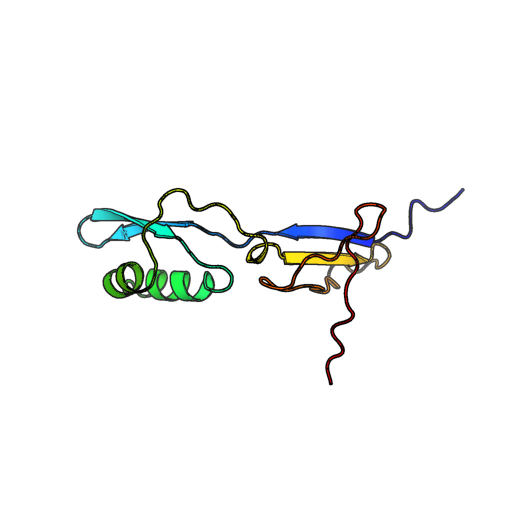.079 -17.963 1.00 52.12 87 ILE A C 1
ATOM 708 O O . ILE A 1 87 ? 6.857 4.544 -18.788 1.00 52.12 87 ILE A O 1
ATOM 712 N N . VAL A 1 88 ? 8.212 2.887 -18.114 1.00 51.47 88 VAL A N 1
ATOM 713 C CA . VAL A 1 88 ? 8.003 2.033 -19.298 1.00 51.47 88 VAL A CA 1
ATOM 714 C C . VAL A 1 88 ? 6.921 0.976 -19.093 1.00 51.47 88 VAL A C 1
ATOM 716 O O . VAL A 1 88 ? 6.563 0.286 -20.043 1.00 51.47 88 VAL A O 1
ATOM 719 N N . LYS A 1 89 ? 6.395 0.829 -17.870 1.00 55.72 89 LYS A N 1
ATOM 720 C CA . LYS A 1 89 ? 5.327 -0.124 -17.563 1.00 55.72 89 LYS A CA 1
ATOM 721 C C . LYS A 1 89 ? 4.550 0.267 -16.308 1.00 55.72 89 LYS A C 1
ATOM 723 O O . LYS A 1 89 ? 5.157 0.674 -15.316 1.00 55.72 89 LYS A O 1
ATOM 728 N N . LYS A 1 90 ? 3.223 0.114 -16.337 1.00 49.78 90 LYS A N 1
ATOM 729 C CA . LYS A 1 90 ? 2.347 0.327 -15.176 1.00 49.78 90 LYS A CA 1
ATOM 730 C C . LYS A 1 90 ? 1.908 -1.007 -14.565 1.00 49.78 90 LYS A C 1
ATOM 732 O O . LYS A 1 90 ? 1.936 -2.059 -15.199 1.00 49.78 90 LYS A O 1
ATOM 737 N N . ALA A 1 91 ? 1.512 -0.925 -13.301 1.00 45.53 91 ALA A N 1
ATOM 738 C CA . ALA A 1 91 ? 0.874 -1.993 -12.548 1.00 45.53 91 ALA A CA 1
ATOM 739 C C . ALA A 1 91 ? -0.304 -2.611 -13.334 1.00 45.53 91 ALA A C 1
ATOM 741 O O . ALA A 1 91 ? -1.231 -1.887 -13.696 1.00 45.53 91 ALA A O 1
ATOM 742 N N . GLY A 1 92 ? -0.262 -3.923 -13.594 1.00 43.56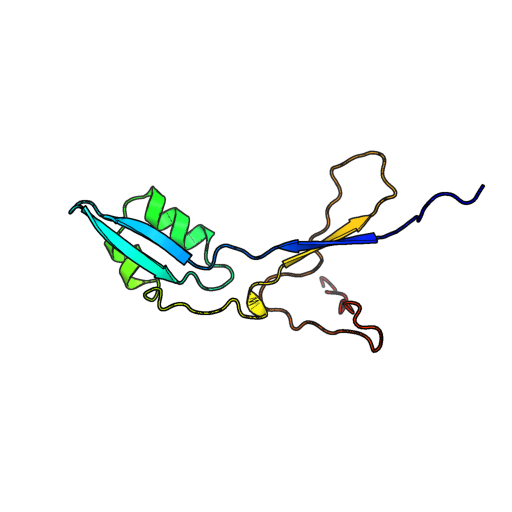 92 GLY A N 1
ATOM 743 C CA . GLY A 1 92 ? -1.327 -4.678 -14.278 1.00 43.56 92 GLY A CA 1
ATOM 744 C C . GLY A 1 92 ? -0.986 -5.199 -15.680 1.00 43.56 92 GLY A C 1
ATOM 745 O O . GLY A 1 92 ? -1.669 -6.093 -16.174 1.00 43.56 92 GLY A O 1
ATOM 746 N N . ASP A 1 93 ? 0.087 -4.715 -16.308 1.00 51.94 93 ASP A N 1
ATOM 747 C CA . ASP A 1 93 ? 0.511 -5.225 -17.615 1.00 51.94 93 ASP A CA 1
ATOM 748 C C . ASP A 1 93 ? 1.273 -6.566 -17.462 1.00 51.94 93 ASP A C 1
ATOM 750 O O . ASP A 1 93 ? 2.134 -6.688 -16.581 1.00 51.94 93 ASP A O 1
ATOM 754 N N . PRO A 1 94 ? 1.042 -7.591 -18.306 1.00 44.84 94 PRO A N 1
ATOM 755 C CA . PRO A 1 94 ? 1.774 -8.858 -18.235 1.00 44.84 94 PRO A CA 1
ATOM 756 C C . PRO A 1 94 ? 3.270 -8.673 -18.540 1.00 44.84 94 PRO A C 1
ATOM 758 O O . PRO A 1 94 ? 3.674 -7.861 -19.373 1.00 44.84 94 PRO A O 1
ATOM 761 N N . LEU A 1 95 ? 4.141 -9.370 -17.805 1.00 50.97 95 LEU A N 1
ATOM 762 C CA . LEU A 1 95 ? 5.581 -9.400 -18.088 1.00 50.97 95 LEU A CA 1
ATOM 763 C C . LEU A 1 95 ? 5.824 -10.361 -19.251 1.00 50.97 95 LEU A C 1
ATOM 765 O O . LEU A 1 95 ? 5.676 -11.569 -19.092 1.00 50.97 95 LEU A O 1
ATOM 769 N N . VAL A 1 96 ? 6.211 -9.836 -20.412 1.00 53.41 96 VAL A N 1
ATOM 770 C CA . VAL A 1 96 ? 6.789 -10.670 -21.468 1.00 53.41 96 VAL A CA 1
ATOM 771 C C . VAL A 1 96 ? 8.290 -10.703 -21.215 1.00 53.41 96 VAL A C 1
ATOM 773 O O . VAL A 1 96 ? 8.930 -9.657 -21.182 1.00 53.41 96 VAL A O 1
ATOM 776 N N . LEU A 1 97 ? 8.844 -11.887 -20.971 1.00 48.69 97 LEU A N 1
ATOM 777 C CA . LEU A 1 97 ? 10.289 -12.097 -20.899 1.00 48.69 97 LEU A CA 1
ATOM 778 C C . LEU A 1 97 ? 10.755 -12.735 -22.211 1.00 48.69 97 LEU A C 1
ATOM 780 O O . LEU A 1 97 ? 10.047 -13.581 -22.762 1.00 48.69 97 LEU A O 1
ATOM 784 N N . ASN A 1 98 ? 11.924 -12.346 -22.719 1.00 52.44 98 ASN A N 1
ATOM 785 C CA . ASN A 1 98 ? 12.567 -13.077 -23.808 1.00 52.44 98 ASN A CA 1
ATOM 786 C C . ASN A 1 98 ? 13.177 -14.383 -23.275 1.00 52.44 98 ASN A C 1
ATOM 788 O O . ASN A 1 98 ? 13.209 -14.644 -22.070 1.00 52.44 98 ASN A O 1
ATOM 792 N N . GLU A 1 99 ? 13.692 -15.209 -24.183 1.00 42.28 99 GLU A N 1
ATOM 793 C CA . GLU A 1 99 ? 14.333 -16.489 -23.852 1.00 42.28 99 GLU A CA 1
ATOM 794 C C . GLU A 1 99 ? 15.583 -16.335 -22.964 1.00 42.28 99 GLU A C 1
ATOM 796 O O . GLU A 1 99 ? 16.065 -17.311 -22.393 1.00 42.28 99 GLU A O 1
ATOM 801 N N . GLN A 1 100 ? 16.102 -15.113 -22.827 1.00 47.28 100 GLN A N 1
ATOM 802 C CA . GLN A 1 100 ? 17.240 -14.751 -21.988 1.00 47.28 100 GLN A CA 1
ATOM 803 C C . GLN A 1 100 ? 16.812 -14.238 -20.599 1.00 47.28 100 GLN A C 1
ATOM 805 O O . GLN A 1 100 ? 17.670 -13.951 -19.766 1.00 47.28 100 GLN A O 1
ATOM 810 N N . GLY A 1 101 ? 15.504 -14.155 -20.321 1.00 43.03 101 GLY A N 1
ATOM 811 C CA . GLY A 1 101 ? 14.953 -13.656 -19.057 1.00 43.03 101 GLY A CA 1
ATOM 812 C C . GLY A 1 101 ? 14.905 -12.128 -18.952 1.00 43.03 101 GLY A C 1
ATOM 813 O O . GLY A 1 101 ? 14.670 -11.597 -17.868 1.00 43.03 101 GLY A O 1
ATOM 814 N N . GLU A 1 102 ? 15.122 -11.413 -20.055 1.00 48.66 102 GLU A N 1
ATOM 815 C CA . GLU A 1 102 ? 15.026 -9.957 -20.123 1.00 48.66 102 GLU A CA 1
ATOM 816 C C . GLU A 1 102 ? 13.592 -9.531 -20.438 1.00 48.66 102 GLU A C 1
ATOM 818 O O . GLU A 1 102 ? 12.874 -10.194 -21.185 1.00 48.66 102 GLU A O 1
ATOM 823 N N . VAL A 1 103 ? 13.171 -8.390 -19.898 1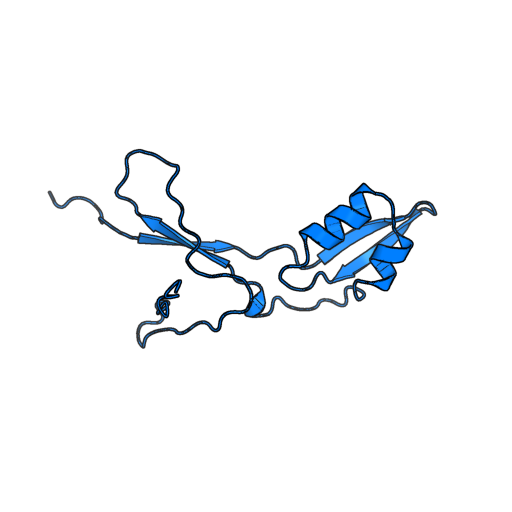.00 51.34 103 VAL A N 1
ATOM 824 C CA . VAL A 1 103 ? 11.828 -7.847 -20.127 1.00 51.34 103 VAL A CA 1
ATOM 825 C C . VAL A 1 103 ? 11.693 -7.358 -21.569 1.00 51.34 103 VAL A C 1
ATOM 827 O O . VAL A 1 103 ? 12.357 -6.410 -21.986 1.00 51.34 103 VAL A O 1
ATOM 830 N N . VAL A 1 104 ? 10.786 -7.980 -22.315 1.00 51.97 104 VAL A N 1
ATOM 831 C CA . VAL A 1 104 ? 10.329 -7.552 -23.637 1.00 51.97 104 VAL A CA 1
ATOM 832 C C . VAL A 1 104 ? 9.172 -6.588 -23.423 1.00 51.97 104 VAL A C 1
ATOM 834 O O . VAL A 1 104 ? 8.067 -6.974 -23.047 1.00 51.97 104 VAL A O 1
ATOM 837 N N . LEU A 1 105 ? 9.440 -5.305 -23.628 1.00 52.25 105 LEU A N 1
ATOM 838 C CA . LEU A 1 105 ? 8.406 -4.280 -23.629 1.00 52.25 105 LEU A CA 1
ATOM 839 C C . LEU A 1 105 ? 7.601 -4.437 -24.926 1.00 52.25 105 LEU A C 1
ATOM 841 O O . LEU A 1 105 ? 8.159 -4.284 -26.010 1.00 52.25 105 LEU A O 1
ATOM 845 N N . SER A 1 106 ? 6.304 -4.739 -24.841 1.00 45.34 106 SER A N 1
ATOM 846 C CA . SER A 1 106 ? 5.398 -4.412 -25.942 1.00 45.34 106 SER A CA 1
ATOM 847 C C . SER A 1 106 ? 5.313 -2.892 -25.983 1.00 45.34 106 SER A C 1
ATOM 849 O O . SER A 1 106 ? 4.870 -2.295 -25.002 1.00 45.34 106 SER A O 1
ATOM 851 N N . GLU A 1 107 ? 5.801 -2.268 -27.055 1.00 40.97 107 GLU A N 1
ATOM 852 C CA . GLU A 1 107 ? 5.677 -0.824 -27.259 1.00 40.97 107 GLU A CA 1
ATOM 853 C C . GLU A 1 107 ? 4.217 -0.424 -27.027 1.00 40.97 107 GLU A C 1
ATOM 855 O O . GLU A 1 107 ? 3.315 -0.860 -27.747 1.00 40.97 107 GLU A O 1
ATOM 860 N N . ILE A 1 108 ? 3.974 0.355 -25.971 1.00 42.62 108 ILE A N 1
ATOM 861 C CA . ILE A 1 108 ? 2.690 1.014 -25.779 1.00 42.62 108 ILE A CA 1
ATOM 862 C C . ILE A 1 108 ? 2.683 2.111 -26.841 1.00 42.62 108 ILE A C 1
ATOM 864 O O . ILE A 1 108 ? 3.244 3.183 -26.634 1.00 42.62 108 ILE A O 1
ATOM 868 N N . ASN A 1 109 ? 2.149 1.803 -28.022 1.00 33.44 109 ASN A N 1
ATOM 869 C CA . ASN A 1 109 ? 1.834 2.829 -29.003 1.00 33.44 109 ASN A CA 1
ATOM 870 C C . ASN A 1 109 ? 0.726 3.686 -28.387 1.00 33.44 109 ASN A C 1
ATOM 872 O O . ASN A 1 109 ? -0.423 3.254 -28.311 1.00 33.44 109 ASN A O 1
ATOM 876 N N . GLU A 1 110 ? 1.087 4.865 -27.886 1.00 35.03 110 GLU A N 1
ATOM 877 C CA . GLU A 1 110 ? 0.122 5.944 -27.692 1.00 35.03 110 GLU A CA 1
ATOM 878 C C . GLU A 1 110 ? -0.405 6.321 -29.090 1.00 35.03 110 GLU A C 1
ATOM 880 O O . GLU A 1 110 ? 0.350 6.836 -29.917 1.00 35.03 110 GLU A O 1
ATOM 885 N N . GLU A 1 111 ? -1.662 5.964 -29.384 1.00 35.66 111 GLU A N 1
ATOM 886 C CA . GLU A 1 111 ? -2.438 6.533 -30.503 1.00 35.66 111 GLU A CA 1
ATOM 887 C C . GLU A 1 111 ? -2.811 7.996 -30.235 1.00 35.66 111 GLU A C 1
ATOM 889 O O . GLU A 1 111 ? -3.181 8.319 -29.080 1.00 35.66 111 GLU A O 1
#

pLDDT: mean 70.0, std 20.5, range [33.44, 95.94]

Organism: NCBI:txid252184